Protein AF-A0ABD5NIW5-F1 (afdb_monomer)

Organism: NCBI:txid1487865

Foldseek 3Di:
DDDPPPPPPPPVVLVCLLVVLLVVQLVVQLVVQLVVVPVVCPVDPPVVSVVSSVVSSVVSNVVSVVVSVVVVVVVVD

Sequence (77 aa):
MSTATKRTRSLPLVTVLYFGAALLVGLPVMYVAYSLLTSLFFPVPFPVDFVLLAASFLIGMWVAERVSSALLERIDR

Mean predicted al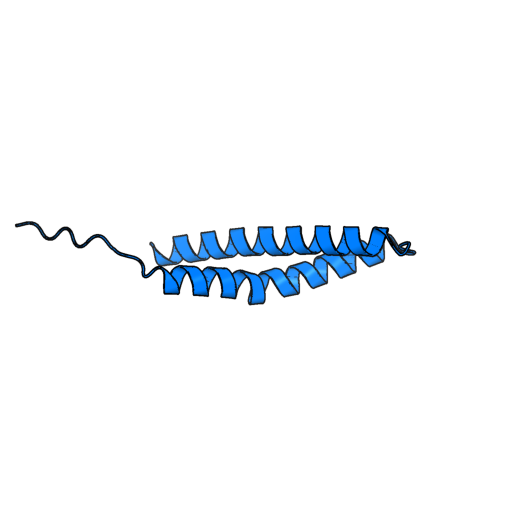igned error: 10.27 Å

Solvent-accessible surface area (backbone atoms only — not comparable to full-atom values): 4280 Å² total; per-residue (Å²): 140,80,89,79,76,74,82,72,73,54,66,68,60,55,50,51,46,46,53,47,27,34,56,72,43,8,47,59,45,15,52,52,45,31,53,51,52,52,66,73,49,60,85,64,56,81,75,54,50,58,52,46,47,51,52,16,45,52,53,7,47,53,51,14,50,55,50,33,52,53,51,52,54,63,72,73,107

pLDDT: mean 75.86, std 12.62, range [40.69, 89.75]

Structure (mmCIF, N/CA/C/O backbone):
data_AF-A0ABD5NIW5-F1
#
_entry.id   AF-A0ABD5NIW5-F1
#
loop_
_atom_site.group_PDB
_atom_site.id
_atom_site.type_symbol
_atom_site.label_atom_id
_atom_site.label_alt_id
_atom_site.label_comp_id
_atom_site.label_asym_id
_atom_site.label_entity_id
_atom_site.label_seq_id
_atom_site.pdbx_PDB_ins_code
_atom_site.Cartn_x
_atom_site.Cartn_y
_atom_site.Cartn_z
_atom_site.occupancy
_atom_site.B_iso_or_equiv
_atom_site.auth_seq_id
_atom_site.auth_comp_id
_atom_site.auth_asym_id
_atom_site.auth_atom_id
_atom_site.pdbx_PDB_model_num
ATOM 1 N N . MET A 1 1 ? -18.976 18.606 42.145 1.00 42.44 1 MET A N 1
ATOM 2 C CA . MET A 1 1 ? -19.421 19.041 40.798 1.00 42.44 1 MET A CA 1
ATOM 3 C C . MET A 1 1 ? -18.257 19.824 40.204 1.00 42.44 1 MET A C 1
ATOM 5 O O . MET A 1 1 ? -17.901 20.822 40.800 1.00 42.44 1 MET A O 1
ATOM 9 N N . SER A 1 2 ? -17.506 19.395 39.190 1.00 40.69 2 SER A N 1
ATOM 10 C CA . SER A 1 2 ? -17.813 18.602 37.996 1.00 40.69 2 SER A CA 1
ATOM 11 C C . SER A 1 2 ? -16.603 17.732 37.603 1.00 40.69 2 SER A C 1
ATOM 13 O O . SER A 1 2 ? -15.459 18.175 37.676 1.00 40.69 2 SER A O 1
ATOM 15 N N . THR A 1 3 ? -16.864 16.487 37.210 1.00 49.50 3 THR A N 1
ATOM 16 C CA . THR A 1 3 ? -15.916 15.506 36.667 1.00 49.50 3 THR A CA 1
ATOM 17 C C . THR A 1 3 ? -15.610 15.820 35.205 1.00 49.50 3 THR A C 1
ATOM 19 O O . THR A 1 3 ? -16.329 15.384 34.311 1.00 49.50 3 THR A O 1
ATOM 22 N N . ALA A 1 4 ? -14.524 16.544 34.945 1.00 46.78 4 ALA A N 1
ATOM 23 C CA . ALA A 1 4 ? -13.941 16.646 33.609 1.00 46.78 4 ALA A CA 1
ATOM 24 C C . ALA A 1 4 ? -12.814 15.613 33.457 1.00 46.78 4 ALA A C 1
ATOM 26 O O . ALA A 1 4 ? -11.636 15.951 33.349 1.00 46.78 4 ALA A O 1
ATOM 27 N N . THR A 1 5 ? -13.184 14.328 33.464 1.00 45.03 5 THR A N 1
ATOM 28 C CA . THR A 1 5 ? -12.324 13.249 32.969 1.00 45.03 5 THR A CA 1
ATOM 29 C C . THR A 1 5 ? -12.158 13.469 31.473 1.00 45.03 5 THR A C 1
ATOM 31 O O . THR A 1 5 ? -12.978 13.048 30.660 1.00 45.03 5 THR A O 1
ATOM 34 N N . LYS A 1 6 ? -11.111 14.209 31.110 1.00 44.75 6 LYS A N 1
ATOM 35 C CA . LYS A 1 6 ? -10.626 14.332 29.740 1.00 44.75 6 LYS A CA 1
ATOM 36 C C . LYS A 1 6 ? -10.417 12.905 29.235 1.00 44.75 6 LYS A C 1
ATOM 38 O O . LYS A 1 6 ? -9.579 12.194 29.780 1.00 44.75 6 LYS A O 1
ATOM 43 N N . ARG A 1 7 ? -11.231 12.483 28.262 1.00 49.06 7 ARG A N 1
ATOM 44 C CA . ARG A 1 7 ? -11.167 11.209 27.529 1.00 49.06 7 ARG A CA 1
ATOM 45 C C . ARG A 1 7 ? -9.768 11.084 26.914 1.00 49.06 7 ARG A C 1
ATOM 47 O O . ARG A 1 7 ? -9.553 11.422 25.757 1.00 49.06 7 ARG A O 1
ATOM 54 N N . THR A 1 8 ? -8.777 10.686 27.705 1.00 53.50 8 THR A N 1
ATOM 55 C CA . THR A 1 8 ? -7.423 10.376 27.256 1.00 53.50 8 THR A CA 1
ATOM 56 C C . THR A 1 8 ? -7.505 9.041 26.542 1.00 53.50 8 THR A C 1
ATOM 58 O O . THR A 1 8 ? -7.229 7.986 27.105 1.00 53.50 8 THR A O 1
ATOM 61 N N . ARG A 1 9 ? -7.953 9.086 25.281 1.00 53.66 9 ARG A N 1
ATOM 62 C CA . ARG A 1 9 ? -7.771 7.997 24.321 1.00 53.66 9 ARG A CA 1
ATOM 63 C C . ARG A 1 9 ? -6.304 7.595 24.429 1.00 53.66 9 ARG A C 1
ATOM 65 O O . ARG A 1 9 ? -5.426 8.428 24.208 1.00 53.66 9 ARG A O 1
ATOM 72 N N . SER A 1 10 ? -6.043 6.386 24.911 1.00 57.16 10 SER A N 1
ATOM 73 C CA . SER A 1 10 ? -4.695 5.956 25.250 1.00 57.16 10 SER A CA 1
ATOM 74 C C . SER A 1 10 ? -3.833 6.059 23.992 1.00 57.16 10 SER A C 1
ATOM 76 O O . SER A 1 10 ? -4.057 5.351 23.015 1.00 57.16 10 SER A O 1
ATOM 78 N N . LEU A 1 11 ? -2.861 6.976 24.011 1.00 63.19 11 LEU A N 1
ATOM 79 C CA . LEU A 1 11 ? -1.840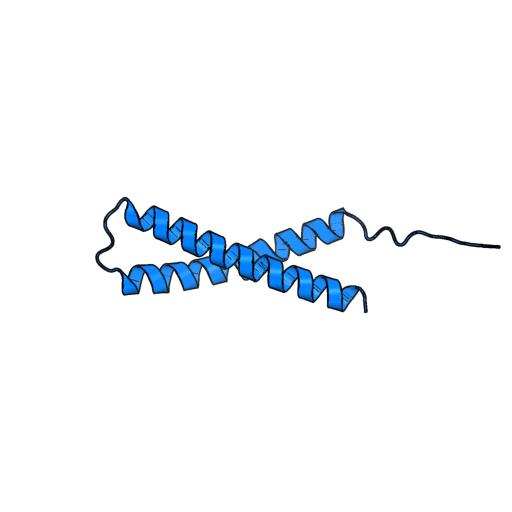 7.143 22.973 1.00 63.19 11 LEU A CA 1
ATOM 80 C C . LEU A 1 11 ? -1.338 5.802 22.392 1.00 63.19 11 LEU A C 1
ATOM 82 O O . LEU A 1 11 ? -1.288 5.695 21.169 1.00 63.19 11 LEU A O 1
ATOM 86 N N . PRO A 1 12 ? -1.064 4.747 23.196 1.00 71.56 12 PRO A N 1
ATOM 87 C CA . PRO A 1 12 ? -0.657 3.453 22.644 1.00 71.56 12 PRO A CA 1
ATOM 88 C C . PRO A 1 12 ? -1.716 2.774 21.763 1.00 7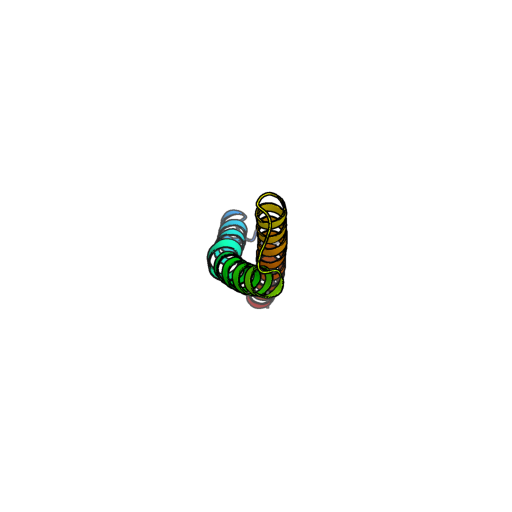1.56 12 PRO A C 1
ATOM 90 O O . PRO A 1 12 ? -1.356 2.138 20.779 1.00 71.56 12 PRO A O 1
ATOM 93 N N . LEU A 1 13 ? -3.010 2.918 22.059 1.00 70.75 13 LEU A N 1
ATOM 94 C CA . LEU A 1 13 ? -4.081 2.306 21.267 1.00 70.75 13 LEU A CA 1
ATOM 95 C C . LEU A 1 13 ? -4.201 2.972 19.893 1.00 70.75 13 LEU A C 1
ATOM 97 O O . LEU A 1 13 ? -4.396 2.285 18.896 1.00 70.75 13 LEU A O 1
ATOM 101 N N . VAL A 1 14 ? -4.007 4.292 19.828 1.00 70.69 14 VAL A N 1
ATOM 102 C CA . VAL A 1 14 ? -3.961 5.033 18.559 1.00 70.69 14 VAL A CA 1
ATOM 103 C C . VAL A 1 14 ? -2.756 4.591 17.729 1.00 70.69 14 VAL A C 1
ATOM 105 O O . VAL A 1 14 ? -2.920 4.275 16.553 1.00 70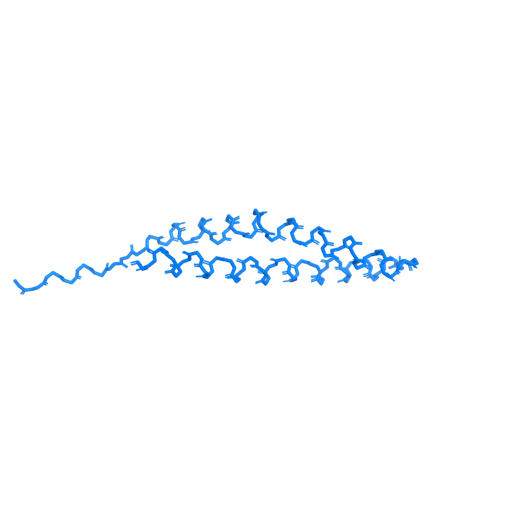.69 14 VAL A O 1
ATOM 108 N N . THR A 1 15 ? -1.571 4.478 18.337 1.00 74.88 15 THR A N 1
ATOM 109 C CA . THR A 1 15 ? -0.362 4.006 17.644 1.00 74.88 15 THR A CA 1
ATOM 110 C C . THR A 1 15 ? -0.535 2.597 17.087 1.00 74.88 15 THR A C 1
ATOM 112 O O . THR A 1 15 ? -0.221 2.371 15.923 1.00 74.88 15 THR A O 1
ATOM 115 N N . VAL A 1 16 ? -1.074 1.659 17.875 1.00 80.44 16 VAL A N 1
ATOM 116 C CA . VAL A 1 16 ? -1.331 0.281 17.422 1.00 80.44 16 VAL A CA 1
ATOM 117 C C . VAL A 1 16 ? -2.342 0.256 16.278 1.00 80.44 16 VAL A C 1
ATOM 119 O O . VAL A 1 16 ? -2.150 -0.491 15.323 1.00 80.44 16 VAL A O 1
ATOM 122 N N . LEU A 1 17 ? -3.383 1.092 16.326 1.00 77.81 17 LEU A N 1
ATOM 123 C CA . LEU A 1 17 ? -4.369 1.173 15.249 1.00 77.81 17 LEU A CA 1
ATOM 124 C C . LEU A 1 17 ? -3.748 1.701 13.947 1.00 77.81 17 LEU A C 1
ATOM 126 O O . LEU A 1 17 ? -3.999 1.146 12.880 1.00 77.81 17 LEU A O 1
ATOM 130 N N . TYR A 1 18 ? -2.910 2.740 14.032 1.00 74.19 18 TYR A N 1
ATOM 131 C CA . TYR A 1 18 ? -2.198 3.293 12.876 1.00 74.19 18 TYR A CA 1
ATOM 132 C C . TYR A 1 18 ? -1.177 2.306 12.301 1.00 74.19 18 TYR A C 1
ATOM 134 O O . TYR A 1 18 ? -1.177 2.069 11.095 1.00 74.19 18 TYR A O 1
ATOM 142 N N . PHE A 1 19 ? -0.345 1.688 13.145 1.00 78.31 19 PHE A N 1
ATOM 143 C CA . PHE A 1 19 ? 0.637 0.692 12.701 1.00 78.31 19 PHE A CA 1
ATOM 144 C C . PHE A 1 19 ? -0.038 -0.556 12.128 1.00 78.31 19 PHE A C 1
ATOM 146 O O . PHE A 1 19 ? 0.383 -1.075 11.096 1.00 78.31 19 PHE A O 1
ATOM 153 N N . GLY A 1 20 ? -1.114 -1.011 12.773 1.00 81.75 20 GLY A N 1
ATOM 154 C CA . GLY A 1 20 ? -1.924 -2.129 12.311 1.00 81.75 20 GLY A CA 1
ATOM 155 C C . GLY A 1 20 ? -2.553 -1.847 10.951 1.00 81.75 20 GLY A C 1
ATOM 156 O O . GLY A 1 20 ? -2.457 -2.685 10.062 1.00 81.75 20 GLY A O 1
ATOM 157 N N . ALA A 1 21 ? -3.122 -0.657 10.743 1.00 76.19 21 ALA A N 1
ATOM 158 C CA . ALA A 1 21 ? -3.672 -0.260 9.448 1.00 76.19 21 ALA A CA 1
ATOM 159 C C . ALA A 1 21 ? -2.584 -0.149 8.362 1.00 76.19 21 ALA A C 1
ATOM 161 O O . ALA A 1 21 ? -2.777 -0.634 7.248 1.00 76.19 21 ALA A O 1
ATOM 162 N N . ALA A 1 22 ? -1.419 0.421 8.682 1.00 77.56 22 ALA A N 1
ATOM 163 C CA . ALA A 1 22 ? -0.299 0.520 7.746 1.00 77.56 22 ALA A CA 1
ATOM 164 C C . ALA A 1 22 ? 0.224 -0.856 7.308 1.00 77.56 22 ALA A C 1
ATOM 166 O O . ALA A 1 22 ? 0.458 -1.077 6.121 1.00 77.56 22 ALA A O 1
ATOM 167 N N . LEU A 1 23 ? 0.351 -1.805 8.237 1.00 80.25 23 LEU A N 1
ATOM 168 C CA . LEU A 1 23 ? 0.840 -3.149 7.926 1.00 80.25 23 LEU A CA 1
ATOM 169 C C . LEU A 1 23 ? -0.223 -4.031 7.265 1.00 80.25 23 LEU A C 1
ATOM 171 O O . LEU A 1 23 ? 0.068 -4.687 6.270 1.00 80.25 23 LEU A O 1
ATOM 175 N N . LEU A 1 24 ? -1.451 -4.053 7.790 1.00 83.12 24 LEU A N 1
ATOM 176 C CA . LEU A 1 24 ? -2.503 -4.949 7.297 1.00 83.12 24 LEU A CA 1
ATOM 177 C C . LEU A 1 24 ? -3.166 -4.449 6.017 1.00 83.12 24 LEU A C 1
ATOM 179 O O . LEU A 1 24 ? -3.643 -5.264 5.236 1.00 83.12 24 LEU A O 1
ATOM 183 N N . VAL A 1 25 ? -3.222 -3.133 5.803 1.00 82.94 25 VAL A N 1
ATOM 184 C CA . VAL A 1 25 ? -3.867 -2.539 4.623 1.00 82.94 25 VAL A CA 1
ATOM 185 C C . VAL A 1 25 ? -2.832 -1.911 3.703 1.00 82.94 25 VAL A C 1
ATOM 187 O O . VAL A 1 25 ? -2.839 -2.183 2.505 1.00 82.94 25 VAL A O 1
ATOM 190 N N . GLY A 1 26 ? -1.908 -1.118 4.245 1.00 78.44 26 GLY A N 1
ATOM 191 C CA . GLY A 1 26 ? -0.908 -0.420 3.436 1.00 78.44 26 GLY A CA 1
ATOM 192 C C . GLY A 1 26 ? 0.032 -1.364 2.683 1.00 78.44 26 GLY A C 1
ATOM 193 O O . GLY A 1 26 ? 0.285 -1.139 1.502 1.00 78.44 26 GLY A O 1
ATOM 194 N N . LEU A 1 27 ? 0.489 -2.452 3.311 1.00 81.88 27 LEU A N 1
ATOM 195 C CA . LEU A 1 27 ? 1.390 -3.427 2.682 1.00 81.88 27 LEU A CA 1
ATOM 196 C C . LEU A 1 27 ? 0.748 -4.190 1.500 1.00 81.88 27 LEU A C 1
ATOM 198 O O . LEU A 1 27 ? 1.343 -4.197 0.420 1.00 81.88 27 LEU A O 1
ATOM 202 N N . PRO A 1 28 ? -0.452 -4.800 1.625 1.00 86.38 28 PRO A N 1
ATOM 203 C CA . PRO A 1 28 ? -1.093 -5.440 0.476 1.00 86.38 28 PRO A CA 1
ATOM 204 C C . PRO A 1 28 ? -1.496 -4.437 -0.611 1.00 86.38 28 PRO A C 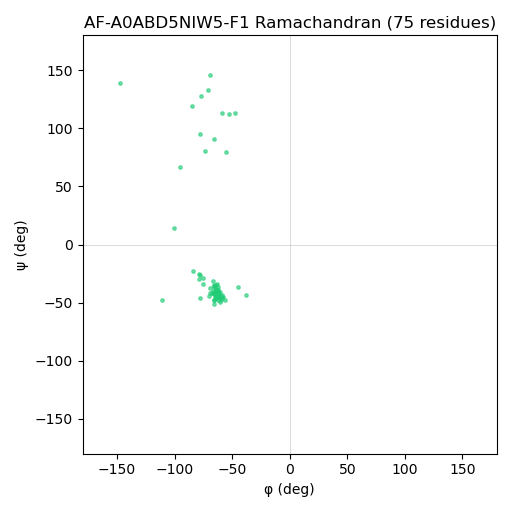1
ATOM 206 O O . PRO A 1 28 ? -1.350 -4.744 -1.791 1.00 86.38 28 PRO A O 1
ATOM 209 N N . VAL A 1 29 ? -1.933 -3.225 -0.250 1.00 87.50 29 VAL A N 1
ATOM 210 C CA . VAL A 1 29 ? -2.234 -2.173 -1.238 1.00 87.50 29 VAL A CA 1
ATOM 211 C C . VAL A 1 29 ? -0.976 -1.755 -1.998 1.00 87.50 29 VAL A C 1
ATOM 213 O O . VAL A 1 29 ? -1.021 -1.655 -3.223 1.00 87.50 29 VAL A O 1
ATOM 216 N N . MET A 1 30 ? 0.151 -1.570 -1.302 1.00 89.12 30 MET A N 1
ATOM 217 C CA . MET A 1 30 ? 1.447 -1.301 -1.929 1.00 89.12 30 MET A CA 1
ATOM 218 C C . MET A 1 30 ? 1.807 -2.407 -2.919 1.00 89.12 30 MET A C 1
ATOM 220 O O . MET A 1 30 ? 2.199 -2.105 -4.042 1.00 89.12 30 MET A O 1
ATOM 224 N N . TYR A 1 31 ? 1.669 -3.674 -2.525 1.00 86.25 31 TYR A N 1
ATOM 225 C CA . TYR A 1 31 ? 2.012 -4.804 -3.387 1.00 86.25 31 TYR A CA 1
ATOM 226 C C . TYR A 1 31 ? 1.162 -4.838 -4.665 1.00 86.25 31 TYR A C 1
ATOM 228 O O . TYR A 1 31 ? 1.699 -4.987 -5.762 1.00 86.25 31 TYR A O 1
ATOM 236 N N . VAL A 1 32 ? -0.154 -4.636 -4.541 1.00 89.75 32 VAL A N 1
ATOM 237 C CA . VAL A 1 32 ? -1.068 -4.590 -5.693 1.00 89.75 32 VAL A CA 1
ATOM 238 C C . VAL A 1 32 ? -0.747 -3.404 -6.602 1.00 89.75 32 VAL A C 1
ATOM 240 O O . 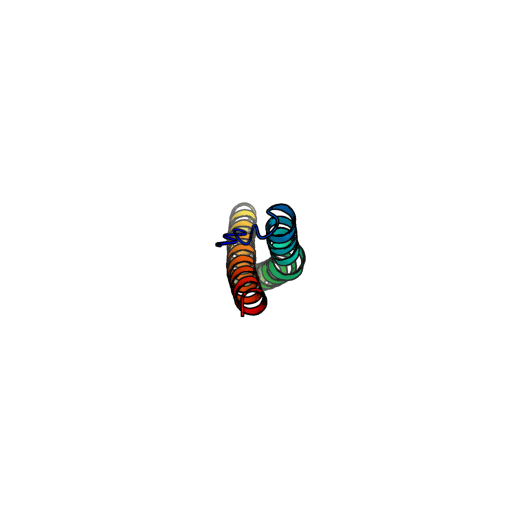VAL A 1 32 ? -0.647 -3.577 -7.816 1.00 89.75 32 VAL A O 1
ATOM 243 N N . ALA A 1 33 ? -0.542 -2.213 -6.032 1.00 87.19 33 ALA A N 1
ATOM 244 C CA . ALA A 1 33 ? -0.175 -1.024 -6.795 1.00 87.19 33 ALA A CA 1
ATOM 245 C C . ALA A 1 33 ? 1.146 -1.239 -7.547 1.00 87.19 33 ALA A C 1
ATOM 247 O O . ALA A 1 33 ? 1.202 -1.016 -8.753 1.00 87.19 33 ALA A O 1
ATOM 248 N N . TYR A 1 34 ? 2.168 -1.755 -6.865 1.00 85.00 34 TYR A N 1
ATOM 249 C CA . TYR A 1 34 ? 3.476 -2.030 -7.451 1.00 85.00 34 TYR A CA 1
ATOM 250 C C . TYR A 1 34 ? 3.391 -3.055 -8.582 1.00 85.00 34 TYR A C 1
ATOM 252 O O . TYR A 1 34 ? 3.961 -2.831 -9.647 1.00 85.00 34 TYR A O 1
ATOM 260 N N . SER A 1 35 ? 2.629 -4.137 -8.409 1.00 86.69 35 SER A N 1
ATOM 261 C CA . SER A 1 35 ? 2.423 -5.138 -9.462 1.00 86.69 35 SER A CA 1
ATOM 262 C C . SER A 1 35 ? 1.728 -4.550 -10.698 1.00 86.69 35 SER A C 1
ATOM 264 O O . SER A 1 35 ? 2.155 -4.801 -11.824 1.00 86.69 35 SER A O 1
ATOM 266 N N . LEU A 1 36 ? 0.706 -3.711 -10.508 1.00 87.06 36 LEU A N 1
ATOM 267 C CA . LEU A 1 36 ? 0.020 -3.034 -11.613 1.00 87.06 36 LEU A CA 1
ATOM 268 C C . LEU A 1 36 ? 0.945 -2.048 -12.335 1.00 87.06 36 LEU A C 1
ATOM 270 O O . LEU A 1 36 ? 1.048 -2.084 -13.559 1.00 87.06 36 LEU A O 1
ATOM 274 N N . LEU A 1 37 ? 1.652 -1.207 -11.582 1.00 84.31 37 LEU A N 1
ATOM 275 C CA . LEU A 1 37 ? 2.602 -0.231 -12.112 1.00 84.31 37 LEU A CA 1
ATOM 276 C C . LEU A 1 37 ? 3.736 -0.920 -12.888 1.00 84.31 37 LEU A C 1
ATOM 278 O O . LEU A 1 37 ? 3.989 -0.579 -14.039 1.00 84.31 37 LEU A O 1
ATOM 282 N N . THR A 1 38 ? 4.370 -1.940 -12.316 1.00 82.62 38 THR A N 1
ATOM 283 C CA . THR A 1 38 ? 5.441 -2.691 -12.997 1.00 82.62 38 THR A CA 1
ATOM 284 C C . THR A 1 38 ? 4.955 -3.405 -14.255 1.00 82.62 38 THR A C 1
ATOM 286 O O . THR A 1 38 ? 5.671 -3.406 -15.255 1.00 82.62 38 THR A O 1
ATOM 289 N N . SER A 1 39 ? 3.729 -3.943 -14.258 1.00 83.69 39 SER A N 1
ATOM 290 C CA . SER A 1 39 ? 3.139 -4.546 -15.461 1.00 83.69 39 SER A CA 1
ATOM 291 C C . SER A 1 39 ? 2.875 -3.528 -16.577 1.00 83.69 39 SER A C 1
ATOM 293 O O . SER A 1 39 ? 3.044 -3.848 -17.751 1.00 83.69 39 SER A O 1
ATOM 295 N N . LEU A 1 40 ? 2.505 -2.294 -16.219 1.00 81.31 40 LEU A N 1
ATOM 296 C CA . LEU A 1 40 ? 2.186 -1.232 -17.174 1.00 81.31 40 LEU A CA 1
ATOM 297 C C . LEU A 1 40 ? 3.445 -0.648 -17.829 1.00 81.31 40 LEU A C 1
ATOM 299 O O . LEU A 1 40 ? 3.417 -0.253 -18.990 1.00 81.31 40 LEU A O 1
ATOM 303 N N . PHE A 1 41 ? 4.545 -0.590 -17.077 1.00 75.62 41 PHE A N 1
ATOM 304 C CA . PHE A 1 41 ? 5.803 0.024 -17.502 1.00 75.62 41 PHE A CA 1
ATOM 305 C C . PHE A 1 41 ? 6.854 -0.997 -17.965 1.00 75.62 41 PHE A C 1
ATOM 307 O O . PHE A 1 41 ? 8.026 -0.650 -18.097 1.00 75.62 41 PHE A O 1
ATOM 314 N N . PHE A 1 42 ? 6.464 -2.251 -18.216 1.00 76.56 42 PH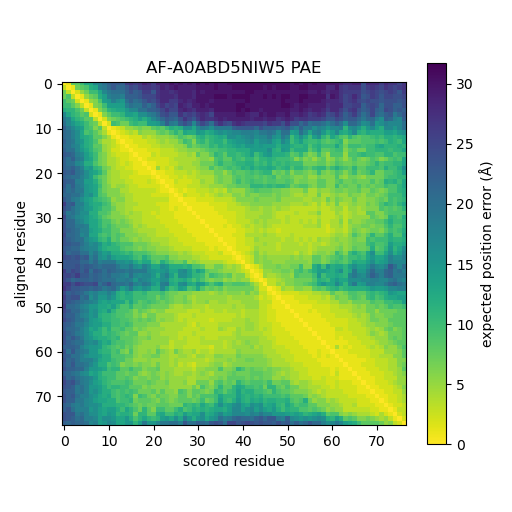E A N 1
ATOM 315 C CA . PHE A 1 42 ? 7.402 -3.290 -18.631 1.00 76.56 42 PHE A CA 1
ATOM 316 C C . PHE A 1 42 ? 7.905 -3.073 -20.076 1.00 76.56 42 PHE A C 1
ATOM 318 O O . PHE A 1 42 ? 7.084 -2.886 -20.977 1.00 76.56 42 PHE A O 1
ATOM 325 N N . PRO A 1 43 ? 9.224 -3.167 -20.347 1.00 74.38 43 PRO A N 1
ATOM 326 C CA . PRO A 1 43 ? 10.312 -3.428 -19.403 1.00 74.38 43 PRO A CA 1
ATOM 327 C C . PRO A 1 43 ? 10.685 -2.187 -18.579 1.00 74.38 43 PRO A C 1
ATOM 329 O O . PRO A 1 43 ? 11.002 -1.132 -19.126 1.00 74.38 43 PRO A O 1
ATOM 332 N N . VAL A 1 44 ? 10.714 -2.343 -17.253 1.00 72.69 44 VAL A N 1
ATOM 333 C CA . VAL A 1 44 ? 11.093 -1.268 -16.330 1.00 72.69 44 VAL A CA 1
ATOM 334 C C . VAL A 1 44 ? 12.621 -1.242 -16.193 1.00 72.69 44 VAL A C 1
ATOM 336 O O . VAL A 1 44 ? 13.206 -2.231 -15.748 1.00 72.69 44 VAL A O 1
ATOM 339 N N . PRO A 1 45 ? 13.310 -0.146 -16.552 1.00 79.88 45 PRO A N 1
ATOM 340 C CA . PRO A 1 45 ? 14.745 -0.035 -16.326 1.00 79.88 45 PRO A CA 1
ATOM 341 C C . PRO A 1 45 ? 15.061 0.087 -14.825 1.00 79.88 45 PRO A C 1
ATOM 343 O O . PRO A 1 45 ? 14.330 0.723 -14.068 1.00 79.88 45 PRO A O 1
ATOM 346 N N . PHE A 1 46 ? 16.200 -0.479 -14.412 1.00 69.06 46 PHE A N 1
ATOM 347 C CA . PHE A 1 46 ? 16.645 -0.646 -13.017 1.00 69.06 46 PHE A CA 1
ATOM 348 C C . PHE A 1 46 ? 16.484 0.579 -12.079 1.00 69.06 46 PHE A C 1
ATOM 350 O O . PHE A 1 46 ? 16.129 0.374 -10.922 1.00 69.06 46 PHE A O 1
ATOM 357 N N . PRO A 1 47 ? 16.676 1.850 -12.501 1.00 78.69 47 PRO A N 1
ATOM 358 C CA . PRO A 1 47 ? 16.424 2.991 -11.612 1.00 78.69 47 PRO A CA 1
ATOM 359 C C . PRO A 1 47 ? 14.939 3.365 -11.476 1.00 78.69 47 PRO A C 1
ATOM 361 O O . PRO A 1 47 ? 14.547 3.938 -10.462 1.00 78.69 47 PRO A O 1
ATOM 364 N N . VAL A 1 48 ? 14.102 3.052 -12.470 1.00 80.75 48 VAL A N 1
ATOM 365 C CA . VAL A 1 48 ? 12.664 3.376 -12.456 1.00 80.75 48 VAL A CA 1
ATOM 366 C C . VAL A 1 48 ? 11.906 2.434 -11.526 1.00 80.75 48 VAL A C 1
ATOM 368 O O . VAL A 1 48 ? 10.932 2.844 -10.905 1.00 80.75 48 VAL A O 1
ATOM 371 N N . ASP A 1 49 ? 12.394 1.210 -11.348 1.00 79.25 49 ASP A N 1
ATOM 372 C CA . ASP A 1 49 ? 11.756 0.217 -10.484 1.00 79.25 49 ASP A CA 1
ATOM 373 C C . ASP A 1 49 ? 11.701 0.668 -9.010 1.00 79.25 49 ASP A C 1
ATOM 375 O O . ASP A 1 49 ? 10.661 0.584 -8.355 1.00 79.25 49 ASP A O 1
ATOM 379 N N . PHE A 1 50 ? 12.772 1.302 -8.516 1.00 82.94 50 PHE A N 1
ATOM 380 C CA . PHE A 1 50 ? 12.785 1.925 -7.185 1.00 82.94 50 PHE A CA 1
ATOM 381 C C . PHE A 1 50 ? 11.797 3.091 -7.059 1.00 82.94 50 PHE A C 1
ATOM 383 O O . PHE A 1 50 ? 11.200 3.285 -5.999 1.00 82.94 50 PHE A O 1
ATOM 390 N N . VAL A 1 51 ? 11.600 3.862 -8.132 1.00 86.00 51 VAL A N 1
ATOM 391 C CA . VAL A 1 51 ? 10.626 4.963 -8.156 1.00 86.00 51 VAL A CA 1
ATOM 392 C C . VAL A 1 51 ? 9.202 4.411 -8.124 1.00 86.00 51 VAL A C 1
ATOM 394 O O . VAL A 1 51 ? 8.371 4.923 -7.376 1.00 86.00 51 VAL A O 1
ATOM 397 N N . LEU A 1 52 ? 8.919 3.339 -8.872 1.00 85.25 52 LEU A N 1
ATOM 398 C CA . LEU A 1 52 ? 7.620 2.660 -8.845 1.00 85.25 52 LEU A CA 1
ATOM 399 C C . LEU A 1 52 ? 7.339 2.048 -7.470 1.00 85.25 52 LEU A C 1
ATOM 401 O O . LEU A 1 52 ? 6.215 2.154 -6.973 1.00 85.25 52 LEU A O 1
ATOM 405 N N . LEU A 1 53 ? 8.350 1.461 -6.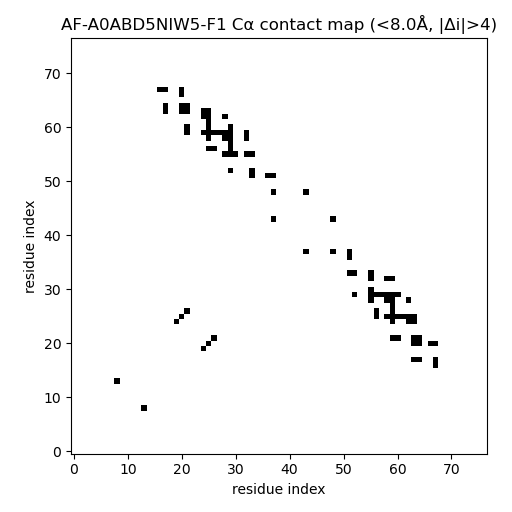827 1.00 84.81 53 LEU A N 1
ATOM 406 C CA . LEU A 1 53 ? 8.239 0.940 -5.468 1.00 84.81 53 LEU A CA 1
ATOM 407 C C . LEU A 1 53 ? 7.923 2.060 -4.467 1.00 84.81 53 LEU A C 1
ATOM 409 O O . LEU A 1 53 ? 6.981 1.935 -3.686 1.00 84.81 53 LEU A O 1
ATOM 413 N N . ALA A 1 54 ? 8.650 3.178 -4.527 1.00 86.06 54 ALA A N 1
ATOM 414 C CA . ALA A 1 54 ? 8.412 4.334 -3.664 1.00 86.06 54 ALA A CA 1
ATOM 415 C C . ALA A 1 54 ? 7.021 4.953 -3.889 1.00 86.06 54 ALA A C 1
ATOM 417 O O . AL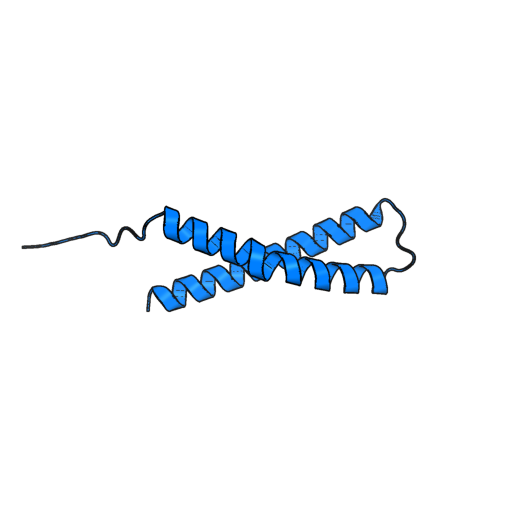A A 1 54 ? 6.318 5.265 -2.925 1.00 86.06 54 ALA A O 1
ATOM 418 N N . ALA A 1 55 ? 6.587 5.078 -5.147 1.00 87.75 55 ALA A N 1
ATOM 419 C CA . ALA A 1 55 ? 5.250 5.556 -5.492 1.00 87.75 55 ALA A CA 1
ATOM 420 C C . ALA A 1 55 ? 4.161 4.629 -4.932 1.00 87.75 55 ALA A C 1
ATOM 422 O O . ALA A 1 55 ? 3.197 5.089 -4.322 1.00 87.75 55 ALA A O 1
ATOM 423 N N . SER A 1 56 ? 4.345 3.316 -5.069 1.00 86.94 56 SER A N 1
ATOM 424 C CA . SER A 1 56 ? 3.412 2.307 -4.557 1.00 86.94 56 SER A CA 1
ATOM 425 C C . SER A 1 56 ? 3.351 2.298 -3.032 1.00 86.94 56 SER A C 1
ATOM 427 O O . SER A 1 56 ? 2.276 2.136 -2.455 1.00 86.94 56 SER A O 1
ATOM 429 N N . PHE A 1 57 ? 4.486 2.523 -2.368 1.00 85.88 57 PHE A N 1
ATOM 430 C CA . PHE A 1 57 ? 4.545 2.663 -0.916 1.00 85.88 57 PHE A CA 1
ATOM 431 C C . PHE A 1 57 ? 3.776 3.901 -0.440 1.00 85.88 57 PHE A C 1
ATOM 433 O O . PHE A 1 57 ? 2.995 3.807 0.507 1.00 85.88 57 PHE A O 1
ATOM 440 N N . LEU A 1 58 ? 3.918 5.039 -1.133 1.00 87.88 58 LEU A N 1
ATOM 441 C CA . LEU A 1 58 ? 3.125 6.240 -0.853 1.00 87.88 58 LEU A CA 1
ATOM 442 C C . LEU A 1 58 ? 1.621 5.978 -0.999 1.00 87.88 58 LEU A C 1
ATOM 444 O O . LEU A 1 58 ? 0.843 6.396 -0.143 1.00 87.88 58 LEU A O 1
ATOM 448 N N . ILE A 1 59 ? 1.213 5.260 -2.050 1.00 87.25 59 ILE A N 1
ATOM 449 C CA . ILE A 1 59 ? -0.191 4.881 -2.269 1.00 87.25 59 ILE A CA 1
ATOM 450 C C . ILE A 1 59 ? -0.690 3.998 -1.116 1.00 87.25 59 ILE A C 1
ATOM 452 O O . ILE A 1 59 ? -1.757 4.261 -0.560 1.00 87.25 59 ILE A O 1
ATOM 456 N N . GLY A 1 60 ? 0.091 2.992 -0.712 1.00 83.94 60 GLY A N 1
ATOM 457 C CA . GLY A 1 60 ? -0.231 2.125 0.423 1.00 83.94 60 GLY A CA 1
ATOM 458 C C . GLY A 1 60 ? -0.392 2.899 1.735 1.00 83.94 60 GLY A C 1
ATOM 459 O O . GLY A 1 60 ? -1.378 2.710 2.446 1.00 83.94 60 GLY A O 1
ATOM 460 N N . MET A 1 61 ? 0.528 3.822 2.024 1.00 84.12 61 MET A N 1
ATOM 461 C CA . MET A 1 61 ? 0.469 4.703 3.197 1.00 84.12 61 MET A CA 1
ATOM 462 C C . MET A 1 61 ? -0.762 5.615 3.177 1.00 84.12 61 MET A C 1
ATOM 464 O O . MET A 1 61 ? -1.462 5.723 4.183 1.00 84.12 61 MET A O 1
ATOM 468 N N . TRP A 1 62 ? -1.074 6.223 2.031 1.00 85.69 62 TRP A N 1
ATOM 469 C CA . TRP A 1 62 ? -2.235 7.102 1.886 1.00 85.69 62 TRP A CA 1
ATOM 470 C C . TRP A 1 62 ? -3.559 6.362 2.122 1.00 85.69 62 TRP A C 1
ATOM 472 O O . TRP A 1 62 ? -4.455 6.860 2.810 1.00 85.69 62 TRP A O 1
ATOM 482 N N . VAL A 1 63 ? -3.679 5.137 1.601 1.00 84.12 63 VAL A N 1
ATOM 483 C CA . VAL A 1 63 ? -4.852 4.288 1.847 1.00 84.12 63 VAL A CA 1
ATOM 484 C C . VAL A 1 63 ? -4.917 3.853 3.312 1.00 84.12 63 VAL A C 1
ATOM 486 O O . VAL A 1 63 ? -5.992 3.899 3.911 1.00 84.12 63 VAL A O 1
ATOM 489 N N . ALA A 1 64 ? -3.789 3.486 3.920 1.00 81.12 64 ALA A N 1
ATOM 490 C CA . ALA A 1 64 ? -3.742 3.130 5.335 1.00 81.12 64 ALA A CA 1
ATOM 491 C C . ALA A 1 64 ? -4.183 4.287 6.247 1.00 81.12 64 ALA A C 1
ATOM 493 O O . ALA A 1 64 ? -4.936 4.057 7.192 1.00 81.12 64 ALA A O 1
ATOM 494 N N . GLU A 1 65 ? -3.779 5.523 5.944 1.00 81.50 65 GLU A N 1
ATOM 495 C CA . GLU A 1 65 ? -4.185 6.725 6.681 1.00 81.50 65 GLU A CA 1
ATOM 496 C C . GLU A 1 65 ? -5.687 7.015 6.548 1.00 81.50 65 GLU A C 1
ATOM 498 O O . GLU A 1 65 ? -6.368 7.321 7.532 1.00 81.50 65 GLU A O 1
ATOM 503 N N . ARG A 1 66 ? -6.238 6.871 5.336 1.00 83.94 66 ARG A N 1
ATOM 504 C CA . ARG A 1 66 ? -7.688 6.966 5.096 1.00 83.94 66 ARG A CA 1
ATOM 505 C C . ARG A 1 66 ? -8.455 5.943 5.933 1.00 83.94 66 ARG A C 1
ATOM 507 O O . ARG A 1 66 ? -9.467 6.286 6.544 1.00 83.94 66 ARG A O 1
ATOM 514 N N . VAL A 1 67 ? -7.976 4.700 5.971 1.00 81.81 67 VAL A N 1
ATOM 515 C CA . VAL A 1 67 ? -8.621 3.612 6.715 1.00 81.81 67 VAL A CA 1
ATOM 516 C C . VAL A 1 67 ? -8.495 3.812 8.222 1.00 81.81 67 VAL A C 1
ATOM 518 O O . VAL A 1 67 ? -9.493 3.663 8.925 1.00 81.81 67 VAL A O 1
ATOM 521 N N . SER A 1 68 ? -7.324 4.192 8.737 1.00 78.25 68 SER A N 1
ATOM 522 C CA . SER A 1 68 ? -7.150 4.448 10.170 1.00 78.25 68 SER A CA 1
ATOM 523 C C . SER A 1 68 ? -8.025 5.609 10.641 1.00 78.25 68 SER A C 1
ATOM 525 O O . SER A 1 68 ? -8.693 5.480 11.663 1.00 78.25 68 SER A O 1
ATOM 527 N N . SER A 1 69 ? -8.115 6.692 9.866 1.00 80.44 69 SER A N 1
ATOM 528 C CA . SER A 1 69 ? -8.984 7.835 10.172 1.00 80.44 69 SER A CA 1
ATOM 529 C C . SER A 1 69 ? -10.459 7.423 10.215 1.00 80.44 69 SER A C 1
ATOM 531 O O . SER A 1 69 ? -11.159 7.734 11.178 1.00 80.44 69 SER A O 1
ATOM 533 N N . ALA A 1 70 ? -10.912 6.635 9.232 1.00 78.75 70 ALA A N 1
ATOM 534 C CA . ALA A 1 70 ? -12.275 6.107 9.199 1.00 78.75 70 ALA A CA 1
ATOM 535 C C . ALA A 1 70 ? -12.576 5.153 10.372 1.00 78.75 70 ALA A C 1
ATOM 537 O O . ALA A 1 70 ? -13.675 5.169 10.929 1.00 78.75 70 ALA A O 1
ATOM 538 N N . LEU A 1 71 ? -11.608 4.322 10.776 1.00 77.50 71 LEU A N 1
ATOM 539 C CA . LEU A 1 71 ? -11.738 3.456 11.951 1.00 77.50 71 LEU A CA 1
ATOM 540 C C . LEU A 1 71 ? -11.798 4.275 13.244 1.00 77.50 71 LEU A C 1
ATOM 542 O O . LEU A 1 71 ? -12.621 3.990 14.111 1.00 77.50 71 LEU A O 1
ATOM 546 N N . LEU A 1 72 ? -10.967 5.311 13.370 1.00 73.38 72 LEU A N 1
ATOM 547 C CA . LEU A 1 72 ? -10.952 6.183 14.541 1.00 73.38 72 LEU A CA 1
ATOM 548 C C . LEU A 1 72 ? -12.268 6.946 14.697 1.00 73.38 72 LEU A C 1
ATOM 550 O O . LEU A 1 72 ? -12.719 7.073 15.834 1.00 73.38 72 LEU A O 1
ATOM 554 N N . GLU A 1 73 ? -12.869 7.407 13.598 1.00 79.88 73 GLU A N 1
ATOM 555 C CA . GLU A 1 73 ? -14.174 8.081 13.573 1.00 79.88 73 GLU A CA 1
ATOM 556 C C . GLU A 1 73 ? -15.312 7.127 13.967 1.00 79.88 73 GLU A C 1
ATOM 558 O O . GLU A 1 73 ? -16.186 7.491 14.750 1.00 79.88 73 GLU A O 1
ATOM 563 N N . ARG A 1 74 ? -15.266 5.865 13.514 1.00 72.19 74 ARG A N 1
ATOM 564 C CA . ARG A 1 74 ? -16.225 4.827 13.935 1.00 72.19 74 ARG A CA 1
ATOM 565 C C . ARG A 1 74 ? -16.112 4.441 15.406 1.00 72.19 74 ARG A C 1
ATOM 567 O O . ARG A 1 74 ? -17.111 4.047 15.986 1.00 72.19 74 ARG A O 1
ATOM 574 N N . ILE A 1 75 ? -14.915 4.506 15.984 1.00 71.25 75 ILE A N 1
ATOM 575 C CA . ILE A 1 75 ? -14.682 4.199 17.404 1.00 71.25 75 ILE A CA 1
ATOM 576 C C . ILE A 1 75 ? -15.122 5.363 18.310 1.00 71.25 75 ILE A C 1
ATOM 578 O O . ILE A 1 75 ? -15.394 5.152 19.490 1.00 71.25 75 ILE A O 1
ATOM 582 N N . ASP A 1 76 ? -15.132 6.597 17.796 1.00 59.12 76 ASP A N 1
ATOM 583 C CA . ASP A 1 76 ? -15.482 7.783 18.589 1.00 59.12 76 ASP A CA 1
ATOM 584 C C . ASP A 1 76 ? -17.001 8.030 18.671 1.00 59.12 76 ASP A C 1
ATOM 586 O O . ASP A 1 76 ? -17.444 8.679 19.625 1.00 59.12 76 ASP A O 1
ATOM 590 N N . ARG A 1 77 ? -17.758 7.492 17.700 1.00 53.25 77 ARG A N 1
ATOM 591 C CA . ARG A 1 77 ? -19.229 7.488 17.603 1.00 53.25 77 ARG A CA 1
ATOM 592 C C . ARG A 1 77 ? -19.869 6.456 18.530 1.00 53.25 77 ARG A C 1
ATOM 594 O O . ARG A 1 77 ? -20.943 6.788 19.074 1.00 53.25 77 ARG A O 1
#

Secondary structure (DSSP, 8-state):
----------HHHHHHHHHHHIIIIIHHHHHHHHHHHHHHTPSPPHHHHHHHHHHHHHHHHHHHHHHHHHHHHHHH-

Radius of gyration: 18.12 Å; Cα contacts (8 Å, |Δi|>4): 52; chains: 1; bounding box: 36×24×60 Å